Protein AF-A0A2N1SZ01-F1 (afdb_monomer_lite)

pLDDT: mean 79.73, std 14.86, range [36.06, 97.5]

Radius of gyration: 31.23 Å; chains: 1; bounding box: 87×42×79 Å

Structure (mmCIF, N/CA/C/O backbone):
data_AF-A0A2N1SZ01-F1
#
_entry.id   AF-A0A2N1SZ01-F1
#
loop_
_atom_site.group_PDB
_atom_site.id
_atom_site.type_symbol
_atom_site.label_atom_id
_atom_site.label_alt_id
_atom_site.label_comp_id
_atom_site.label_asym_id
_atom_site.label_entity_id
_atom_site.label_seq_id
_atom_site.pdbx_PDB_ins_code
_atom_site.Cartn_x
_atom_site.Cartn_y
_atom_site.Cartn_z
_atom_site.occupancy
_atom_site.B_iso_or_equiv
_atom_site.auth_seq_id
_atom_site.auth_comp_id
_atom_site.auth_asym_id
_atom_site.auth_atom_id
_atom_site.pdbx_PDB_model_num
ATOM 1 N N . MET A 1 1 ? 44.316 -8.186 -24.624 1.00 43.62 1 MET A N 1
ATOM 2 C CA . MET A 1 1 ? 43.124 -8.799 -24.004 1.00 43.62 1 MET A CA 1
ATOM 3 C C . MET A 1 1 ? 42.057 -8.832 -25.081 1.00 43.62 1 MET A C 1
ATOM 5 O O . MET A 1 1 ? 41.760 -7.777 -25.625 1.00 43.62 1 MET A O 1
ATOM 9 N N . ALA A 1 2 ? 41.606 -10.015 -25.499 1.00 46.59 2 ALA A N 1
ATOM 10 C CA . ALA A 1 2 ? 40.565 -10.122 -26.516 1.00 46.59 2 ALA A CA 1
ATOM 11 C C . ALA A 1 2 ? 39.234 -9.683 -25.894 1.00 46.59 2 ALA A C 1
ATOM 13 O O . ALA A 1 2 ? 38.834 -10.216 -24.861 1.00 46.59 2 ALA A O 1
ATOM 14 N N . ASN A 1 3 ? 38.574 -8.692 -26.491 1.00 43.47 3 ASN A N 1
ATOM 15 C CA . ASN A 1 3 ? 37.218 -8.333 -26.103 1.00 43.47 3 ASN A CA 1
ATOM 16 C C . ASN A 1 3 ? 36.314 -9.504 -26.496 1.00 43.47 3 ASN A C 1
ATOM 18 O O . ASN A 1 3 ? 36.117 -9.739 -27.688 1.00 43.47 3 ASN A O 1
ATOM 22 N N . HIS A 1 4 ? 35.781 -10.241 -25.518 1.00 36.06 4 HIS A N 1
ATOM 23 C CA . HIS A 1 4 ? 34.662 -11.153 -25.748 1.00 36.06 4 HIS A CA 1
ATOM 24 C C . HIS A 1 4 ? 33.444 -10.313 -26.136 1.00 36.06 4 HIS A C 1
ATOM 26 O O . HIS A 1 4 ? 32.644 -9.913 -25.294 1.00 36.06 4 HIS A O 1
ATOM 32 N N . ARG A 1 5 ? 33.338 -9.987 -27.422 1.00 60.69 5 ARG A N 1
ATOM 33 C CA . ARG A 1 5 ? 32.072 -9.573 -28.011 1.00 60.69 5 ARG A CA 1
ATOM 34 C C . ARG A 1 5 ? 31.317 -10.853 -28.342 1.00 60.69 5 ARG A C 1
ATOM 36 O O . ARG A 1 5 ? 31.908 -11.795 -28.867 1.00 60.69 5 ARG A O 1
ATOM 43 N N . LEU A 1 6 ? 30.038 -10.886 -27.982 1.00 53.03 6 LEU A N 1
ATOM 44 C CA . LEU A 1 6 ? 29.123 -11.920 -28.454 1.00 53.03 6 LEU A CA 1
ATOM 45 C C . LEU A 1 6 ? 29.159 -11.921 -29.999 1.00 53.03 6 LEU A C 1
ATOM 47 O O . LEU A 1 6 ? 29.262 -10.830 -30.573 1.00 53.03 6 LEU A O 1
ATOM 51 N N . PRO A 1 7 ? 29.144 -13.092 -30.666 1.00 60.12 7 PRO A N 1
ATOM 52 C CA . PRO A 1 7 ? 29.092 -13.168 -32.125 1.00 60.12 7 PRO A CA 1
ATOM 53 C C . PRO A 1 7 ? 27.920 -12.346 -32.676 1.00 60.12 7 PRO A C 1
ATOM 55 O O . PRO A 1 7 ? 26.862 -12.289 -32.050 1.00 60.12 7 PRO A O 1
ATOM 58 N N . GLU A 1 8 ? 28.110 -11.696 -33.827 1.00 56.22 8 GLU A N 1
ATOM 59 C CA . GLU A 1 8 ? 26.980 -11.145 -34.582 1.00 56.22 8 GLU A CA 1
ATOM 60 C C . GLU A 1 8 ? 26.071 -12.307 -34.991 1.00 56.22 8 GLU A C 1
ATOM 62 O O . GLU A 1 8 ? 26.540 -13.284 -35.566 1.00 56.22 8 GLU A O 1
ATOM 67 N N . VAL A 1 9 ? 24.795 -12.212 -34.623 1.00 56.97 9 VAL A N 1
ATOM 68 C CA . VAL A 1 9 ? 23.761 -13.203 -34.934 1.00 56.97 9 VAL A CA 1
ATOM 69 C C . VAL A 1 9 ? 23.142 -12.763 -36.259 1.00 56.97 9 VAL A C 1
ATOM 71 O O . VAL A 1 9 ? 22.298 -11.869 -36.293 1.00 56.97 9 VAL A O 1
ATOM 74 N N . ASN A 1 10 ? 23.640 -13.309 -37.361 1.00 56.84 10 ASN A N 1
ATOM 75 C CA . ASN A 1 10 ? 23.153 -13.133 -38.716 1.00 56.84 10 ASN A CA 1
ATOM 76 C C . ASN A 1 10 ? 22.713 -14.461 -39.373 1.00 56.84 10 ASN A C 1
ATOM 78 O O . ASN A 1 10 ? 23.305 -14.909 -40.343 1.00 56.84 10 ASN A O 1
ATOM 82 N N . GLY A 1 11 ? 21.592 -15.038 -38.941 1.00 53.75 11 GLY A N 1
ATOM 83 C CA . GLY A 1 11 ? 20.757 -15.944 -39.751 1.00 53.75 11 GLY A CA 1
ATOM 84 C C . GLY A 1 11 ? 21.360 -17.300 -40.160 1.00 53.75 11 GLY A C 1
ATOM 85 O O . GLY A 1 11 ? 20.662 -18.078 -40.809 1.00 53.75 11 GLY A O 1
ATOM 86 N N . ASP A 1 12 ? 22.599 -17.603 -39.766 1.00 58.44 12 ASP A N 1
ATOM 87 C CA . ASP A 1 12 ? 23.341 -18.849 -40.039 1.00 58.44 12 ASP A CA 1
ATOM 88 C C . ASP A 1 12 ? 23.868 -19.491 -38.730 1.00 58.44 12 ASP A C 1
ATOM 90 O O . ASP A 1 12 ? 24.806 -20.280 -38.703 1.00 58.44 12 ASP A O 1
ATOM 94 N N . GLU A 1 13 ? 23.285 -19.186 -37.567 1.00 62.25 13 GLU A N 1
ATOM 95 C CA . GLU A 1 13 ? 23.834 -19.693 -36.291 1.00 62.25 13 GLU A CA 1
ATOM 96 C C . GLU A 1 13 ? 23.360 -21.109 -35.923 1.00 62.25 13 GLU A C 1
ATOM 98 O O . GLU A 1 13 ? 23.642 -21.598 -34.821 1.00 62.25 13 GLU A O 1
ATOM 103 N N . GLY A 1 14 ? 22.606 -21.776 -36.801 1.00 69.62 14 GLY A N 1
ATOM 104 C CA . GLY A 1 14 ? 22.022 -23.087 -36.526 1.00 69.62 14 GLY A CA 1
ATOM 105 C C . GLY A 1 14 ? 21.282 -23.113 -35.181 1.00 69.62 14 GLY A C 1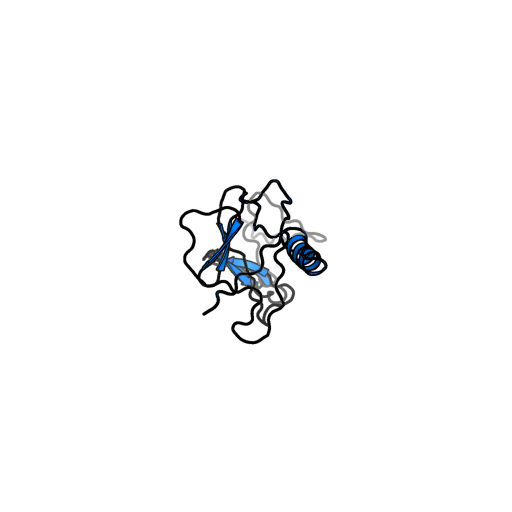
ATOM 106 O O . GLY A 1 14 ? 20.505 -22.216 -34.857 1.00 69.62 14 GLY A O 1
ATOM 107 N N . THR A 1 15 ? 21.555 -24.126 -34.357 1.00 73.88 15 THR A N 1
ATOM 108 C CA . THR A 1 15 ? 20.908 -24.318 -33.048 1.00 73.88 15 THR A CA 1
ATOM 109 C C . THR A 1 15 ? 21.094 -23.136 -32.086 1.00 73.88 15 THR A C 1
ATOM 111 O O . THR A 1 15 ? 20.224 -22.891 -31.254 1.00 73.88 15 THR A O 1
ATOM 114 N N . TRP A 1 16 ? 22.197 -22.382 -32.177 1.00 70.12 16 TRP A N 1
ATOM 115 C CA . TRP A 1 16 ? 22.467 -21.265 -31.262 1.00 70.12 16 TRP A CA 1
ATOM 116 C C . TRP A 1 16 ? 21.589 -20.047 -31.537 1.00 70.12 16 TRP A C 1
ATOM 118 O O . TRP A 1 16 ? 21.131 -19.413 -30.587 1.00 70.12 16 TRP A O 1
ATOM 128 N N . GLY A 1 17 ? 21.305 -19.759 -32.810 1.00 72.25 17 GLY A N 1
ATOM 129 C CA . GLY A 1 17 ? 20.363 -18.706 -33.195 1.00 72.25 17 GLY A CA 1
ATOM 130 C C . GLY A 1 17 ? 18.951 -19.029 -32.715 1.00 72.25 17 GLY A C 1
ATOM 131 O O . GLY A 1 17 ? 18.281 -18.173 -32.146 1.00 72.25 17 GLY A O 1
ATOM 132 N N . THR A 1 18 ? 18.535 -20.295 -32.835 1.00 74.69 18 THR A N 1
ATOM 133 C CA . THR A 1 18 ? 17.250 -20.768 -32.297 1.00 74.69 18 THR A CA 1
ATOM 134 C C . THR A 1 18 ? 17.178 -20.626 -30.777 1.00 74.69 18 THR A C 1
ATOM 136 O O . THR A 1 18 ? 16.240 -20.018 -30.283 1.00 74.69 18 THR A O 1
ATOM 139 N N . ILE A 1 19 ? 18.183 -21.103 -30.031 1.00 79.94 19 ILE A N 1
ATOM 140 C CA . ILE A 1 19 ? 18.194 -21.014 -28.558 1.00 79.94 19 ILE A CA 1
ATOM 141 C C . ILE A 1 19 ? 18.153 -19.558 -28.083 1.00 79.94 19 ILE A C 1
ATOM 143 O O . ILE A 1 19 ? 17.465 -19.237 -27.113 1.00 79.94 19 ILE A O 1
ATOM 147 N N . LEU A 1 20 ? 18.904 -18.673 -28.740 1.00 77.69 20 LEU A N 1
ATOM 148 C CA . LEU A 1 20 ? 18.903 -17.259 -28.390 1.00 77.69 20 LEU A CA 1
ATOM 149 C C . LEU A 1 20 ? 17.544 -16.616 -28.681 1.00 77.69 20 LEU A C 1
ATOM 151 O O . LEU A 1 20 ? 17.030 -15.888 -27.834 1.00 77.69 20 LEU A O 1
ATOM 155 N N . ASN A 1 21 ? 16.947 -16.912 -29.834 1.00 75.06 21 ASN A N 1
ATOM 156 C CA . ASN A 1 21 ? 15.621 -16.412 -30.178 1.00 75.06 21 ASN A CA 1
ATOM 157 C C . ASN A 1 21 ? 14.551 -16.951 -29.225 1.00 75.06 21 ASN A C 1
ATOM 159 O O . ASN A 1 21 ? 13.699 -16.180 -28.796 1.00 75.06 21 ASN A O 1
ATOM 163 N N . ASP A 1 22 ? 14.627 -18.216 -28.812 1.00 78.94 22 ASP A N 1
ATOM 164 C CA . ASP A 1 22 ? 13.735 -18.790 -27.800 1.00 78.94 22 ASP A CA 1
ATOM 165 C C . ASP A 1 22 ? 13.883 -18.058 -26.458 1.00 78.94 22 ASP A C 1
ATOM 167 O O . ASP A 1 22 ? 12.895 -17.681 -25.833 1.00 78.94 22 ASP A O 1
ATOM 171 N N . PHE A 1 23 ? 15.113 -17.795 -26.004 1.00 78.69 23 PHE A N 1
ATOM 172 C CA . PHE A 1 23 ? 15.341 -17.038 -24.770 1.00 78.69 23 PHE A CA 1
ATOM 173 C C . PHE A 1 23 ? 14.786 -15.607 -24.854 1.00 78.69 23 PHE A C 1
ATOM 175 O O . PHE A 1 23 ? 14.099 -15.155 -23.937 1.00 78.69 23 PHE A O 1
ATOM 182 N N . LEU A 1 24 ? 15.058 -14.899 -25.952 1.00 76.75 24 LEU A N 1
ATOM 183 C CA . LEU A 1 24 ? 14.615 -13.519 -26.142 1.00 76.75 24 LEU A CA 1
ATOM 184 C C . LEU A 1 24 ? 13.092 -13.429 -26.282 1.00 76.75 24 LEU A C 1
ATOM 186 O O . LEU A 1 24 ? 12.479 -12.590 -25.637 1.00 76.75 24 LEU A O 1
ATOM 190 N N . THR A 1 25 ? 12.464 -14.310 -27.057 1.00 76.00 25 THR A N 1
ATOM 191 C CA . THR A 1 25 ? 11.008 -14.284 -27.290 1.00 76.00 25 THR A CA 1
ATOM 192 C C . THR A 1 25 ? 10.184 -14.721 -26.079 1.00 76.00 25 THR A C 1
ATOM 194 O O . THR A 1 25 ? 9.021 -14.333 -25.984 1.00 76.00 25 THR A O 1
ATOM 197 N N . ASN A 1 26 ? 10.761 -15.482 -25.143 1.00 77.44 26 ASN A N 1
ATOM 198 C CA . ASN A 1 26 ? 10.074 -15.885 -23.913 1.00 77.44 26 ASN A CA 1
ATOM 199 C C . ASN A 1 26 ? 9.898 -14.727 -22.918 1.00 77.44 26 ASN A C 1
ATOM 201 O O . ASN A 1 26 ? 8.843 -14.603 -22.304 1.00 77.44 26 ASN A O 1
ATOM 205 N N . GLU A 1 27 ? 10.910 -13.871 -22.752 1.00 78.50 27 GLU A N 1
ATOM 206 C CA . GLU A 1 27 ? 10.900 -12.832 -21.707 1.00 78.50 27 GLU A CA 1
ATOM 207 C C . GLU A 1 27 ? 10.847 -11.399 -22.267 1.00 78.50 27 GLU A C 1
ATOM 209 O O . GLU A 1 27 ? 10.508 -10.469 -21.532 1.00 78.50 27 GLU A O 1
ATOM 214 N N . HIS A 1 28 ? 11.134 -11.195 -23.557 1.00 77.00 28 HIS A N 1
ATOM 215 C CA . HIS A 1 28 ? 11.147 -9.886 -24.219 1.00 77.00 28 HIS A CA 1
ATOM 216 C C . HIS A 1 28 ? 10.204 -9.832 -25.414 1.00 77.00 28 HIS A C 1
ATOM 218 O O . HIS A 1 28 ? 9.991 -10.823 -26.111 1.00 77.00 28 HIS A O 1
ATOM 224 N N . TYR A 1 29 ? 9.638 -8.653 -25.678 1.00 75.88 29 TYR A N 1
ATOM 225 C CA . TYR A 1 29 ? 8.904 -8.441 -26.922 1.00 75.88 29 TYR A CA 1
ATOM 226 C C . TYR A 1 29 ? 9.878 -8.524 -28.096 1.00 75.88 29 TYR A C 1
ATOM 228 O O . TYR A 1 29 ? 10.834 -7.754 -28.181 1.00 75.88 29 TYR A O 1
ATOM 236 N N . ASN A 1 30 ? 9.630 -9.474 -28.995 1.00 68.06 30 ASN A N 1
ATOM 237 C CA . ASN A 1 30 ? 10.384 -9.585 -30.228 1.00 68.06 30 ASN A CA 1
ATOM 238 C C . ASN A 1 30 ? 9.808 -8.617 -31.263 1.00 68.06 30 ASN A C 1
ATOM 240 O O . ASN A 1 30 ? 8.642 -8.725 -31.644 1.00 68.06 30 ASN A O 1
ATOM 244 N N . ASN A 1 31 ? 10.624 -7.683 -31.732 1.00 59.25 31 ASN A N 1
ATOM 245 C CA . ASN A 1 31 ? 10.308 -6.853 -32.881 1.00 59.25 31 ASN A CA 1
ATOM 246 C C . ASN A 1 31 ? 11.159 -7.258 -34.085 1.00 59.25 31 ASN A C 1
ATOM 248 O O . ASN A 1 31 ? 11.944 -6.462 -34.607 1.00 59.25 31 ASN A O 1
ATOM 252 N N . ASP A 1 32 ? 10.952 -8.499 -34.535 1.00 56.91 32 ASP A N 1
ATOM 253 C CA . ASP A 1 32 ? 11.524 -9.032 -35.766 1.00 56.91 32 ASP A CA 1
ATOM 254 C C . ASP A 1 32 ? 11.346 -8.018 -36.907 1.00 56.91 32 ASP A C 1
ATOM 256 O O . ASP A 1 32 ? 10.243 -7.713 -37.364 1.00 56.91 32 ASP A O 1
ATOM 260 N N . ASN A 1 33 ? 12.480 -7.496 -37.370 1.00 56.16 33 ASN A N 1
ATOM 261 C CA . ASN A 1 33 ? 12.659 -6.885 -38.684 1.00 56.16 33 ASN A CA 1
ATOM 262 C C . ASN A 1 33 ? 11.877 -5.588 -39.017 1.00 56.16 33 ASN A C 1
ATOM 264 O O . ASN A 1 33 ? 11.758 -5.235 -40.190 1.00 56.16 33 ASN A O 1
ATOM 268 N N . ALA A 1 34 ? 11.403 -4.824 -38.027 1.00 54.00 34 ALA A N 1
ATOM 269 C CA . ALA A 1 34 ? 10.907 -3.449 -38.250 1.00 54.00 34 ALA A CA 1
ATOM 270 C C . ALA A 1 34 ? 11.137 -2.473 -37.077 1.00 54.00 34 ALA A C 1
ATOM 272 O O . ALA A 1 34 ? 10.850 -1.283 -37.205 1.00 54.00 34 ALA A O 1
ATOM 273 N N . GLY A 1 35 ? 11.649 -2.959 -35.940 1.00 56.22 35 GLY A N 1
ATOM 274 C CA . GLY A 1 35 ? 11.702 -2.203 -34.687 1.00 56.22 35 GLY A CA 1
ATOM 275 C C . GLY A 1 35 ? 13.084 -2.060 -34.054 1.00 56.22 35 GLY A C 1
ATOM 276 O O . GLY A 1 35 ? 13.158 -1.604 -32.916 1.00 56.22 35 GLY A O 1
ATOM 277 N N . VAL A 1 36 ? 14.170 -2.412 -34.751 1.00 56.16 36 VAL A N 1
ATOM 278 C CA . VAL A 1 36 ? 15.541 -2.220 -34.247 1.00 56.16 36 VAL A CA 1
ATOM 279 C C . VAL A 1 36 ? 15.743 -0.741 -33.886 1.00 56.16 36 VAL A C 1
ATOM 281 O O . VAL A 1 36 ? 15.774 0.119 -34.763 1.00 56.16 36 VAL A O 1
ATOM 284 N N . GLY A 1 37 ? 15.843 -0.440 -32.586 1.00 56.31 37 GLY A N 1
ATOM 285 C CA . GLY A 1 37 ? 15.967 0.928 -32.062 1.00 56.31 37 GLY A CA 1
ATOM 286 C C . GLY A 1 37 ? 14.650 1.632 -31.698 1.00 56.31 37 GLY A C 1
ATOM 287 O O . GLY A 1 37 ? 14.665 2.829 -31.416 1.00 56.31 37 GLY A O 1
ATOM 288 N N . THR A 1 38 ? 13.516 0.927 -31.688 1.00 61.62 38 THR A N 1
ATOM 289 C CA . THR A 1 38 ? 12.241 1.444 -31.154 1.00 61.62 38 THR A CA 1
ATOM 290 C C . THR A 1 38 ? 12.176 1.272 -29.636 1.00 61.62 38 THR A C 1
ATOM 292 O O . THR A 1 38 ? 12.848 0.405 -29.085 1.00 61.62 38 THR A O 1
ATOM 295 N N . ALA A 1 39 ? 11.375 2.092 -28.945 1.00 62.25 39 ALA A N 1
ATOM 296 C CA . ALA A 1 39 ? 11.266 2.069 -27.478 1.00 62.25 39 ALA A CA 1
ATOM 297 C C . ALA A 1 39 ? 10.790 0.714 -26.913 1.00 62.25 39 ALA A C 1
ATOM 299 O O . ALA A 1 39 ? 11.035 0.420 -25.746 1.00 62.25 39 ALA A O 1
ATOM 300 N N . ASP A 1 40 ? 10.161 -0.113 -27.752 1.00 61.34 40 ASP A N 1
ATOM 301 C CA . ASP A 1 40 ? 9.707 -1.455 -27.395 1.00 61.34 40 ASP A CA 1
ATOM 302 C C . ASP A 1 40 ? 10.856 -2.489 -27.405 1.00 61.34 40 ASP A C 1
ATOM 304 O O . ASP A 1 40 ? 10.768 -3.508 -26.716 1.00 61.34 40 ASP A O 1
ATOM 308 N N . SER A 1 41 ? 11.970 -2.223 -28.115 1.00 57.25 41 SER A N 1
ATOM 309 C CA . SER A 1 41 ? 13.191 -3.044 -28.044 1.00 57.25 41 SER A CA 1
ATOM 310 C C . SER A 1 41 ? 13.818 -2.915 -26.656 1.00 57.25 41 SER A C 1
ATOM 312 O O . SER A 1 41 ? 14.498 -1.937 -26.351 1.00 57.25 41 SER A O 1
ATOM 314 N N . GLY A 1 42 ? 13.615 -3.933 -25.822 1.00 62.47 42 GLY A N 1
ATOM 315 C CA . GLY A 1 42 ? 14.131 -3.990 -24.451 1.00 62.47 42 GLY A CA 1
ATOM 316 C C . GLY A 1 42 ? 13.046 -4.045 -23.377 1.00 62.47 42 GLY A C 1
ATOM 317 O O . GLY A 1 42 ? 13.372 -4.266 -22.214 1.00 62.47 42 GLY A O 1
ATOM 318 N N . GLY A 1 43 ? 11.767 -3.915 -23.748 1.00 73.44 43 GLY A N 1
ATOM 319 C CA . GLY A 1 43 ? 10.657 -4.212 -22.847 1.00 73.44 43 GLY A CA 1
ATOM 320 C C . GLY A 1 43 ? 10.594 -5.702 -22.500 1.00 73.44 43 GLY A C 1
ATOM 321 O O . GLY A 1 43 ? 10.868 -6.561 -23.343 1.00 73.44 43 GLY A O 1
ATOM 322 N N . HIS A 1 44 ? 10.218 -6.007 -21.260 1.00 82.50 44 HIS A N 1
ATOM 323 C CA . HIS A 1 44 ? 9.925 -7.369 -20.828 1.00 82.50 44 HIS A CA 1
ATOM 324 C C . HIS A 1 44 ? 8.430 -7.664 -20.984 1.00 82.50 44 HIS A C 1
ATOM 326 O O . HIS A 1 44 ? 7.597 -6.820 -20.644 1.00 82.50 44 HIS A O 1
ATOM 332 N N . GLN A 1 45 ? 8.080 -8.860 -21.456 1.00 82.69 45 GLN A N 1
ATOM 333 C CA . GLN A 1 45 ? 6.680 -9.310 -21.469 1.00 82.69 45 GLN A CA 1
ATOM 334 C C . GLN A 1 45 ? 6.191 -9.577 -20.039 1.00 82.69 45 GLN A C 1
ATOM 336 O O . GLN A 1 45 ? 5.070 -9.224 -19.666 1.00 82.69 45 GLN A O 1
ATOM 341 N N . HIS A 1 46 ? 7.077 -10.146 -19.217 1.00 85.00 46 HIS A N 1
ATOM 342 C CA . HIS A 1 46 ? 6.853 -10.480 -17.817 1.00 85.00 46 HIS A CA 1
ATOM 343 C C . HIS A 1 46 ? 8.077 -10.105 -16.976 1.00 85.00 46 HIS A C 1
ATOM 345 O O . HIS A 1 46 ? 9.204 -10.118 -17.457 1.00 85.00 46 HIS A O 1
ATOM 351 N N . ILE A 1 47 ? 7.870 -9.789 -15.697 1.00 86.94 47 ILE A N 1
ATOM 352 C CA . ILE A 1 47 ? 8.964 -9.670 -14.726 1.00 86.94 47 ILE A CA 1
ATOM 353 C C . ILE A 1 47 ? 8.860 -10.868 -13.788 1.00 86.94 47 ILE A C 1
ATOM 355 O O . ILE A 1 47 ? 8.093 -10.848 -12.824 1.00 86.94 47 ILE A O 1
ATOM 359 N N . THR A 1 48 ? 9.631 -11.914 -14.082 1.00 87.12 48 THR A N 1
ATOM 360 C CA . THR A 1 48 ? 9.707 -13.124 -13.257 1.00 87.12 48 THR A CA 1
ATOM 361 C C . THR A 1 48 ? 11.044 -13.160 -12.525 1.00 87.12 48 THR A C 1
ATOM 363 O O . THR A 1 48 ? 12.109 -13.146 -13.137 1.00 87.12 48 THR A O 1
ATOM 366 N N . VAL A 1 49 ? 11.008 -13.227 -11.193 1.00 91.44 49 VAL A N 1
ATOM 367 C CA . VAL A 1 49 ? 12.207 -13.331 -10.348 1.00 91.44 49 VAL A CA 1
ATOM 368 C C . VAL A 1 49 ? 12.206 -14.645 -9.579 1.00 91.44 49 VAL A C 1
ATOM 370 O O . VAL A 1 49 ? 11.155 -15.180 -9.224 1.00 91.44 49 VAL A O 1
ATOM 373 N N . ARG A 1 50 ? 13.398 -15.184 -9.311 1.00 92.50 50 ARG A N 1
ATOM 374 C CA . ARG A 1 50 ? 13.540 -16.372 -8.458 1.00 92.50 50 ARG A CA 1
ATOM 375 C C . ARG A 1 50 ? 13.104 -16.050 -7.032 1.00 92.50 50 ARG A C 1
ATOM 377 O O . ARG A 1 50 ? 13.228 -14.912 -6.591 1.00 92.50 50 ARG A O 1
ATOM 384 N N . ALA A 1 51 ? 12.639 -17.066 -6.307 1.00 96.44 51 ALA A N 1
ATOM 385 C CA . ALA A 1 51 ? 12.328 -16.934 -4.890 1.00 96.44 51 ALA A CA 1
ATOM 386 C C . ALA A 1 51 ? 13.565 -16.510 -4.085 1.00 96.44 51 ALA A C 1
ATOM 388 O O . ALA A 1 51 ? 14.698 -16.861 -4.424 1.00 96.44 51 ALA A O 1
ATOM 389 N N . GLY A 1 52 ? 13.320 -15.774 -3.004 1.00 95.62 52 GLY A N 1
ATOM 390 C CA . GLY A 1 52 ? 14.368 -15.438 -2.054 1.00 95.62 52 GLY A CA 1
ATOM 391 C C . GLY A 1 52 ? 14.695 -16.567 -1.082 1.00 95.62 52 GLY A C 1
ATOM 392 O O . GLY A 1 52 ? 14.094 -17.640 -1.120 1.00 95.62 52 GLY A O 1
ATOM 393 N N . ALA A 1 53 ? 15.629 -16.295 -0.173 1.00 95.88 53 ALA A N 1
ATOM 394 C CA . ALA A 1 53 ? 15.930 -17.157 0.966 1.00 95.88 53 ALA A CA 1
ATOM 395 C C . ALA A 1 53 ? 15.667 -16.424 2.297 1.00 95.88 53 ALA A C 1
ATOM 397 O O . ALA A 1 53 ? 15.206 -15.284 2.333 1.00 95.88 53 ALA A O 1
ATOM 398 N N . THR A 1 54 ? 15.939 -17.093 3.418 1.00 95.50 54 THR A N 1
ATOM 399 C CA . THR A 1 54 ? 15.776 -16.518 4.765 1.00 95.50 54 THR A CA 1
ATOM 400 C C . THR A 1 54 ? 16.915 -15.573 5.159 1.00 95.50 54 THR A C 1
ATOM 402 O O . THR A 1 54 ? 16.774 -14.793 6.099 1.00 95.50 54 THR A O 1
ATOM 405 N N . ALA A 1 55 ? 18.056 -15.634 4.464 1.00 96.12 55 ALA A N 1
ATOM 406 C CA . ALA A 1 55 ? 19.232 -14.834 4.780 1.00 96.12 55 ALA A CA 1
ATOM 407 C C . ALA A 1 55 ? 19.064 -13.369 4.347 1.00 96.12 55 ALA A C 1
ATOM 409 O O . ALA A 1 55 ? 18.463 -13.062 3.312 1.00 96.12 55 ALA A O 1
ATOM 410 N N . ALA A 1 56 ? 19.659 -12.449 5.108 1.00 95.94 56 ALA A N 1
ATOM 411 C CA . ALA A 1 56 ? 19.680 -11.036 4.748 1.00 95.94 56 ALA A CA 1
ATOM 412 C C . ALA A 1 56 ? 20.259 -10.832 3.336 1.00 95.94 56 ALA A C 1
ATOM 414 O O . ALA A 1 56 ? 21.250 -11.451 2.956 1.00 95.94 56 ALA A O 1
ATOM 415 N N . GLY A 1 57 ? 19.628 -9.951 2.556 1.00 93.00 57 GLY A N 1
ATOM 416 C CA . GLY A 1 57 ? 20.061 -9.651 1.187 1.00 93.00 57 GLY A CA 1
ATOM 417 C C . GLY A 1 57 ? 19.629 -10.670 0.130 1.00 93.00 57 GLY A C 1
ATOM 418 O O . GLY A 1 57 ? 19.955 -10.477 -1.033 1.00 93.00 57 GLY A O 1
ATOM 419 N N . SER A 1 58 ? 18.867 -11.701 0.498 1.00 95.81 58 SER A N 1
ATOM 420 C CA . SER A 1 58 ? 18.373 -12.708 -0.450 1.00 95.81 58 SER A CA 1
ATOM 421 C C . SER A 1 58 ? 16.915 -12.509 -0.876 1.00 95.81 58 SER A C 1
ATOM 423 O O . SER A 1 58 ? 16.324 -13.420 -1.441 1.00 95.81 58 SER A O 1
ATOM 425 N N . ALA A 1 59 ? 16.312 -11.348 -0.603 1.00 96.50 59 ALA A N 1
ATOM 426 C CA . ALA A 1 59 ? 14.941 -11.063 -1.028 1.00 96.50 59 ALA A CA 1
ATOM 427 C C . ALA A 1 59 ? 14.824 -11.075 -2.568 1.00 96.50 59 ALA A C 1
ATOM 429 O O . ALA A 1 59 ? 15.731 -10.577 -3.238 1.00 96.50 59 ALA A O 1
ATOM 430 N N . PRO A 1 60 ? 13.709 -11.578 -3.134 1.00 95.69 60 PRO A N 1
ATOM 431 C CA . PRO A 1 60 ? 13.510 -11.617 -4.585 1.00 95.69 60 PRO A CA 1
ATOM 432 C C . PRO A 1 60 ? 13.421 -10.209 -5.195 1.00 95.69 60 PRO A C 1
ATOM 434 O O . PRO A 1 60 ? 13.922 -9.971 -6.289 1.00 95.69 60 PRO A O 1
ATOM 437 N N . ILE A 1 61 ? 12.823 -9.262 -4.463 1.00 95.31 61 ILE A N 1
ATOM 438 C CA . ILE A 1 61 ? 12.826 -7.828 -4.762 1.00 95.31 61 ILE A CA 1
ATOM 439 C C . ILE A 1 61 ? 13.172 -7.102 -3.464 1.00 95.31 61 ILE A C 1
ATOM 441 O O . ILE A 1 61 ? 12.514 -7.299 -2.442 1.00 95.31 61 ILE A O 1
ATOM 445 N N . LYS A 1 62 ? 14.205 -6.258 -3.499 1.00 94.38 62 LYS A N 1
ATOM 446 C CA . LYS A 1 62 ? 14.581 -5.377 -2.392 1.00 94.38 62 LYS A CA 1
ATOM 447 C C . LYS A 1 62 ? 14.530 -3.935 -2.874 1.00 94.38 62 LYS A C 1
ATOM 449 O O . LYS A 1 62 ? 15.263 -3.570 -3.787 1.00 94.38 62 LYS A O 1
ATOM 454 N N . LEU A 1 63 ? 13.694 -3.127 -2.232 1.00 95.44 63 LEU A N 1
ATOM 455 C CA . LEU A 1 63 ? 13.655 -1.687 -2.451 1.00 95.44 63 LEU A CA 1
ATOM 456 C C . LEU A 1 63 ? 14.524 -1.009 -1.393 1.00 95.44 63 LEU A C 1
ATOM 458 O O . LEU A 1 63 ? 14.425 -1.313 -0.204 1.00 95.44 63 LEU A O 1
ATOM 462 N N . THR A 1 64 ? 15.405 -0.117 -1.828 1.00 95.56 64 THR A N 1
ATOM 463 C CA . THR A 1 64 ? 16.199 0.713 -0.919 1.00 95.56 64 THR A CA 1
ATOM 464 C C . THR A 1 64 ? 15.406 1.970 -0.600 1.00 95.56 64 THR A C 1
ATOM 466 O O . THR A 1 64 ? 14.867 2.597 -1.508 1.00 95.56 64 THR A O 1
ATOM 469 N N . SER A 1 65 ? 15.341 2.333 0.681 1.00 97.50 65 SER A N 1
ATOM 470 C CA . SER A 1 65 ? 14.672 3.560 1.113 1.00 97.50 65 SER A CA 1
ATOM 471 C C . SER A 1 65 ? 15.372 4.789 0.529 1.00 97.50 65 SER A C 1
ATOM 473 O O . SER A 1 65 ? 16.600 4.895 0.587 1.00 97.50 65 SER A O 1
ATOM 475 N N . GLY A 1 66 ? 14.592 5.706 -0.037 1.00 96.25 66 GLY A N 1
ATOM 476 C CA . GLY A 1 66 ? 15.062 6.948 -0.639 1.00 96.25 66 GLY A CA 1
ATOM 477 C C . GLY A 1 66 ? 13.976 8.027 -0.640 1.00 96.25 66 GLY A C 1
ATOM 478 O O . GLY A 1 66 ? 12.830 7.750 -0.286 1.00 96.25 66 GLY A O 1
ATOM 479 N N . PRO A 1 67 ? 14.315 9.277 -1.003 1.00 96.19 67 PRO A N 1
ATOM 480 C CA . PRO A 1 67 ? 13.324 10.339 -1.116 1.00 96.19 67 PRO A CA 1
ATOM 481 C C . PRO A 1 67 ? 12.280 10.000 -2.185 1.00 96.19 67 PRO A C 1
ATOM 483 O O . PRO A 1 67 ? 12.590 9.364 -3.191 1.00 96.19 67 PRO A O 1
ATOM 486 N N . LEU A 1 68 ? 11.058 10.493 -1.993 1.00 96.62 68 LEU A N 1
ATOM 487 C CA . LEU A 1 68 ? 10.026 10.438 -3.026 1.00 96.62 68 LEU A CA 1
ATOM 488 C C . LEU A 1 68 ? 10.319 11.470 -4.123 1.00 96.62 68 LEU A C 1
ATOM 490 O O . LEU A 1 68 ? 10.790 12.575 -3.842 1.00 96.62 68 LEU A O 1
ATOM 494 N N . MET A 1 69 ? 9.972 11.152 -5.366 1.00 95.00 69 MET A N 1
ATOM 495 C CA . MET A 1 69 ? 10.037 12.070 -6.495 1.00 95.00 69 MET A CA 1
ATOM 496 C C . MET A 1 69 ? 9.192 13.315 -6.217 1.00 95.00 69 MET A C 1
ATOM 498 O O . MET A 1 69 ? 8.026 13.224 -5.811 1.00 95.00 69 MET A O 1
ATOM 502 N N . SER A 1 70 ? 9.759 14.483 -6.516 1.00 93.12 70 SER A N 1
ATOM 503 C CA . SER A 1 70 ? 9.082 15.777 -6.373 1.00 93.12 70 SER A CA 1
ATOM 504 C C . SER A 1 70 ? 7.869 15.915 -7.298 1.00 93.12 70 SER A C 1
ATOM 506 O O . SER A 1 70 ? 6.904 16.589 -6.949 1.00 93.12 70 SER A O 1
ATOM 508 N N . THR A 1 71 ? 7.888 15.234 -8.447 1.00 92.88 71 THR A N 1
ATOM 509 C CA . THR A 1 71 ? 6.737 15.079 -9.345 1.00 92.88 71 THR A CA 1
ATOM 510 C C . THR A 1 71 ? 6.362 13.606 -9.407 1.00 92.88 71 THR A C 1
ATOM 512 O O . THR A 1 71 ? 7.190 12.780 -9.772 1.00 92.88 71 THR A O 1
ATOM 515 N N . SER A 1 72 ? 5.126 13.262 -9.052 1.00 93.56 72 SER A N 1
ATOM 516 C CA . SER A 1 72 ? 4.644 11.880 -9.118 1.00 93.56 72 SER A CA 1
ATOM 517 C C . SER A 1 72 ? 4.519 11.408 -10.570 1.00 93.56 72 SER A C 1
ATOM 519 O O . SER A 1 72 ? 3.914 12.080 -11.407 1.00 93.56 72 SER A O 1
ATOM 521 N N . GLU A 1 73 ? 5.057 10.234 -10.887 1.00 94.75 73 GLU A N 1
ATOM 522 C CA . GLU A 1 73 ? 4.967 9.611 -12.212 1.00 94.75 73 GLU A CA 1
ATOM 523 C C . GLU A 1 73 ? 4.024 8.412 -12.158 1.00 94.75 73 GLU A C 1
ATOM 525 O O . GLU A 1 73 ? 4.111 7.599 -11.245 1.00 94.75 73 GLU A O 1
ATOM 530 N N . ALA A 1 74 ? 3.093 8.313 -13.109 1.00 95.25 74 ALA A N 1
ATOM 531 C CA . ALA A 1 74 ? 2.147 7.203 -13.156 1.00 95.25 74 ALA A CA 1
ATOM 532 C C . ALA A 1 74 ? 2.887 5.860 -13.253 1.00 95.25 74 ALA A C 1
ATOM 534 O O . ALA A 1 74 ? 3.780 5.705 -14.076 1.00 95.25 74 ALA A O 1
ATOM 535 N N . GLY A 1 75 ? 2.507 4.895 -12.418 1.00 93.25 75 GLY A N 1
ATOM 536 C CA . GLY A 1 75 ? 3.147 3.580 -12.357 1.00 93.25 75 GLY A CA 1
ATOM 537 C C . GLY A 1 75 ? 4.419 3.520 -11.506 1.00 93.25 75 GLY A C 1
ATOM 538 O O . GLY A 1 75 ? 4.917 2.422 -11.273 1.00 93.25 75 GLY A O 1
ATOM 539 N N . ALA A 1 76 ? 4.926 4.647 -10.990 1.00 95.44 76 ALA A N 1
ATOM 540 C CA . ALA A 1 76 ? 6.105 4.633 -10.129 1.00 95.44 76 ALA A CA 1
ATOM 541 C C . ALA A 1 76 ? 5.841 3.882 -8.816 1.00 95.44 76 ALA A C 1
ATOM 543 O O . ALA A 1 76 ? 4.801 4.081 -8.176 1.00 95.44 76 ALA A O 1
ATOM 544 N N . VAL A 1 77 ? 6.818 3.065 -8.415 1.00 96.62 77 VAL A N 1
ATOM 545 C CA . VAL A 1 77 ? 6.888 2.381 -7.120 1.00 96.62 77 VAL A CA 1
ATOM 546 C C . VAL A 1 77 ? 8.089 2.932 -6.363 1.00 96.62 77 VAL A C 1
ATOM 548 O O . VAL A 1 77 ? 9.216 2.872 -6.848 1.00 96.62 77 VAL A O 1
ATOM 551 N N . GLU A 1 78 ? 7.847 3.484 -5.181 1.00 97.00 78 GLU A N 1
ATOM 552 C CA . GLU A 1 78 ? 8.854 4.183 -4.383 1.00 97.00 78 GLU A CA 1
ATOM 553 C C . GLU A 1 78 ? 8.823 3.656 -2.948 1.00 97.00 78 GLU A C 1
ATOM 555 O O . GLU A 1 78 ? 7.763 3.293 -2.438 1.00 97.00 78 GLU A O 1
ATOM 560 N N . PHE A 1 79 ? 9.971 3.619 -2.279 1.00 97.50 79 PHE A N 1
ATOM 561 C CA . PHE A 1 79 ? 10.066 3.195 -0.886 1.00 97.50 79 PHE A CA 1
ATOM 562 C C . PHE A 1 79 ? 10.760 4.291 -0.081 1.00 97.50 79 PHE A C 1
ATOM 564 O O . PHE A 1 79 ? 11.886 4.668 -0.402 1.00 97.50 79 PHE A O 1
ATOM 571 N N . LEU A 1 80 ? 10.079 4.815 0.938 1.00 95.81 80 LEU A N 1
ATOM 572 C CA . LEU A 1 80 ? 10.609 5.842 1.834 1.00 95.81 80 LEU A CA 1
ATOM 573 C C . LEU A 1 80 ? 10.375 5.411 3.279 1.00 95.81 80 LEU A C 1
ATOM 575 O O . LEU A 1 80 ? 9.243 5.145 3.678 1.00 95.81 80 LEU A O 1
ATOM 579 N N . SER A 1 81 ? 11.453 5.405 4.056 1.00 93.00 81 SER A N 1
ATOM 580 C CA . SER A 1 81 ? 11.502 4.876 5.421 1.00 93.00 81 SER A CA 1
ATOM 581 C C . SER A 1 81 ? 10.960 3.445 5.465 1.00 93.00 81 SER A C 1
ATOM 583 O O . SER A 1 81 ? 11.647 2.551 4.977 1.00 93.00 81 SER A O 1
ATOM 585 N N . ASP A 1 82 ? 9.736 3.259 5.963 1.00 89.69 82 ASP A N 1
ATOM 586 C CA . ASP A 1 82 ? 9.067 1.961 6.096 1.00 89.69 82 ASP A CA 1
ATOM 587 C C . ASP A 1 82 ? 7.848 1.819 5.167 1.00 89.69 82 ASP A C 1
ATOM 589 O O . ASP A 1 82 ? 7.133 0.815 5.201 1.00 89.69 82 ASP A O 1
ATOM 593 N N . ASN A 1 83 ? 7.600 2.806 4.304 1.00 91.38 83 ASN A N 1
ATOM 594 C CA . ASN A 1 83 ? 6.372 2.898 3.531 1.00 91.38 83 ASN A CA 1
ATOM 595 C C . ASN A 1 83 ? 6.638 2.645 2.049 1.00 91.38 83 ASN A C 1
ATOM 597 O O . ASN A 1 83 ? 7.455 3.308 1.405 1.00 91.38 83 ASN A O 1
ATOM 601 N N . LEU A 1 84 ? 5.879 1.700 1.496 1.00 95.56 84 LEU A N 1
ATOM 602 C CA . LEU A 1 84 ? 5.770 1.494 0.060 1.00 95.56 84 LEU A CA 1
ATOM 603 C C . LEU A 1 84 ? 4.749 2.471 -0.516 1.00 95.56 84 LEU A C 1
ATOM 605 O O . LEU A 1 84 ? 3.630 2.585 -0.013 1.00 95.56 84 LEU A O 1
ATOM 609 N N . TYR A 1 85 ? 5.113 3.132 -1.605 1.00 95.75 85 TYR A N 1
ATOM 610 C CA . TYR A 1 85 ? 4.247 4.033 -2.342 1.00 95.75 85 TYR A CA 1
ATOM 611 C C . TYR A 1 85 ? 4.088 3.558 -3.778 1.00 95.75 85 TYR A C 1
ATOM 613 O O . TYR A 1 85 ? 5.051 3.127 -4.408 1.00 95.75 85 TYR A O 1
ATOM 621 N N . PHE A 1 86 ? 2.878 3.695 -4.310 1.00 96.38 86 PHE A N 1
ATOM 622 C CA . PHE A 1 86 ? 2.609 3.559 -5.735 1.00 96.38 86 PHE A CA 1
ATOM 623 C C . PHE A 1 86 ? 1.882 4.801 -6.240 1.00 96.38 86 PHE A C 1
ATOM 625 O O . PHE A 1 86 ? 1.097 5.425 -5.519 1.00 96.38 86 PHE A O 1
ATOM 632 N N . THR A 1 87 ? 2.123 5.168 -7.490 1.00 96.12 87 THR A N 1
ATOM 633 C CA . THR A 1 87 ? 1.426 6.288 -8.121 1.00 96.12 87 THR A CA 1
ATOM 634 C C . THR A 1 87 ? 0.447 5.763 -9.160 1.00 96.12 87 THR A C 1
ATOM 636 O O . THR A 1 87 ? 0.827 5.138 -10.145 1.00 96.12 87 THR A O 1
ATOM 639 N N . GLN A 1 88 ? -0.836 6.038 -8.950 1.00 94.25 88 GLN A N 1
ATOM 640 C CA . GLN A 1 88 ? -1.900 5.648 -9.875 1.00 94.25 88 GLN A CA 1
ATOM 641 C C . GLN A 1 88 ? -1.939 6.541 -11.126 1.00 94.25 88 GLN A C 1
ATOM 643 O O . GLN A 1 88 ? -1.632 7.733 -11.068 1.00 94.25 88 GLN A O 1
ATOM 648 N N . THR A 1 89 ? -2.388 5.980 -12.249 1.00 91.81 89 THR A N 1
ATOM 649 C CA . THR A 1 89 ? -2.496 6.688 -13.535 1.00 91.81 89 THR A CA 1
ATOM 650 C C . THR A 1 89 ? -3.519 7.823 -13.484 1.00 91.81 89 THR A C 1
ATOM 652 O O . THR A 1 89 ? -3.217 8.963 -13.836 1.00 91.81 89 THR A O 1
ATOM 655 N N . THR A 1 90 ? -4.725 7.548 -12.982 1.00 88.38 90 THR A N 1
ATOM 656 C CA . THR A 1 90 ? -5.799 8.547 -12.898 1.00 88.38 90 THR A CA 1
ATOM 657 C C . THR A 1 90 ? -5.627 9.412 -11.653 1.00 88.38 90 THR A C 1
ATOM 659 O O . THR A 1 90 ? -5.634 8.916 -10.527 1.00 88.38 90 THR A O 1
ATOM 662 N N . GLY A 1 91 ? -5.477 10.722 -11.844 1.00 77.44 91 GLY A N 1
ATOM 663 C CA . GLY A 1 91 ? -5.326 11.691 -10.756 1.00 77.44 91 GLY A CA 1
ATOM 664 C C . GLY A 1 91 ? -3.921 11.789 -10.149 1.00 77.44 91 GLY A C 1
ATOM 665 O O . GLY A 1 91 ? -3.787 12.499 -9.159 1.00 77.44 91 GLY A O 1
ATOM 666 N N . ARG A 1 92 ? -2.908 11.094 -10.711 1.00 76.88 92 ARG A N 1
ATOM 667 C CA . ARG A 1 92 ? -1.456 11.125 -10.370 1.00 76.88 92 ARG A CA 1
ATOM 668 C C . ARG A 1 92 ? -1.130 11.298 -8.880 1.00 76.88 92 ARG A C 1
ATOM 670 O O . ARG A 1 92 ? -0.115 11.884 -8.505 1.00 76.88 92 ARG A O 1
ATOM 677 N N . ALA A 1 93 ? -1.987 10.777 -8.012 1.00 88.19 93 ALA A N 1
ATOM 678 C CA . ALA A 1 93 ? -1.808 10.871 -6.580 1.00 88.19 93 ALA A CA 1
ATOM 679 C C . ALA A 1 93 ? -0.928 9.711 -6.132 1.00 88.19 93 ALA A C 1
ATOM 681 O O . ALA A 1 93 ? -1.214 8.551 -6.432 1.00 88.19 93 ALA A O 1
ATOM 682 N N . ARG A 1 94 ? 0.118 10.025 -5.377 1.00 94.12 94 ARG A N 1
ATOM 683 C CA . ARG A 1 94 ? 0.917 9.011 -4.702 1.00 94.12 94 ARG A CA 1
ATOM 684 C C . ARG A 1 94 ? 0.105 8.415 -3.554 1.00 94.12 94 ARG A C 1
ATOM 686 O O . ARG A 1 94 ? -0.468 9.152 -2.749 1.00 94.12 94 ARG A O 1
ATOM 693 N N . LYS A 1 95 ? 0.041 7.090 -3.487 1.00 92.69 95 LYS A N 1
ATOM 694 C CA . LYS A 1 95 ? -0.679 6.335 -2.461 1.00 92.69 95 LYS A CA 1
ATOM 695 C C . LYS A 1 95 ? 0.315 5.515 -1.662 1.00 92.69 95 LYS A C 1
ATOM 697 O O . LYS A 1 95 ? 1.103 4.779 -2.244 1.00 92.69 95 LYS A O 1
ATOM 702 N N . ALA A 1 96 ? 0.269 5.647 -0.342 1.00 92.56 96 ALA A N 1
ATOM 703 C CA . ALA A 1 96 ? 0.944 4.708 0.538 1.00 92.56 96 ALA A CA 1
ATOM 704 C C . ALA A 1 96 ? 0.168 3.385 0.539 1.00 92.56 96 ALA A C 1
ATOM 706 O O . ALA A 1 96 ? -1.063 3.388 0.624 1.00 92.56 96 ALA A O 1
ATOM 707 N N . VAL A 1 97 ? 0.880 2.268 0.452 1.00 91.94 97 VAL A N 1
ATOM 708 C CA . VAL A 1 97 ? 0.312 0.941 0.680 1.00 91.94 97 VAL A CA 1
ATOM 709 C C . VAL A 1 97 ? 0.190 0.745 2.184 1.00 91.94 97 VAL A C 1
ATOM 711 O O . VAL A 1 97 ? 1.185 0.789 2.904 1.00 91.94 97 VAL A O 1
ATOM 714 N N . ALA A 1 98 ? -1.035 0.535 2.656 1.00 88.75 98 ALA A N 1
ATOM 715 C CA . ALA A 1 98 ? -1.283 0.163 4.039 1.00 88.75 98 ALA A CA 1
ATOM 716 C C . ALA A 1 98 ? -0.860 -1.296 4.250 1.00 88.75 98 ALA A C 1
ATOM 718 O O . ALA A 1 98 ? -1.483 -2.213 3.714 1.00 88.75 98 ALA A O 1
ATOM 719 N N . THR A 1 99 ? 0.205 -1.507 5.014 1.00 83.88 99 THR A N 1
ATOM 720 C CA . THR A 1 99 ? 0.626 -2.832 5.467 1.00 83.88 99 THR A CA 1
ATOM 721 C C . THR A 1 99 ? 0.093 -3.055 6.875 1.00 83.88 99 THR A C 1
ATOM 723 O O . THR A 1 99 ? 0.160 -2.173 7.729 1.00 83.88 99 THR A O 1
ATOM 726 N N . TYR A 1 1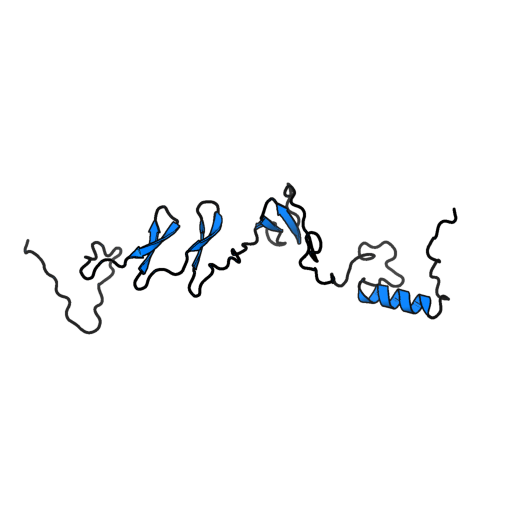00 ? -0.490 -4.226 7.126 1.00 77.19 100 TYR A N 1
ATOM 727 C CA . TYR A 1 100 ? -0.810 -4.618 8.492 1.00 77.19 100 TYR A CA 1
ATOM 728 C C . TYR A 1 100 ? 0.458 -5.142 9.164 1.00 77.19 100 TYR A C 1
ATOM 730 O O . TYR A 1 100 ? 1.300 -5.774 8.520 1.00 77.19 100 TYR A O 1
ATOM 738 N N . TYR A 1 101 ? 0.584 -4.905 10.468 1.00 72.31 101 TYR A N 1
ATOM 739 C CA . TYR A 1 101 ? 1.589 -5.595 11.265 1.00 72.31 101 TYR A CA 1
ATOM 740 C C . TYR A 1 101 ? 1.287 -7.093 11.233 1.00 72.31 101 TYR A C 1
ATOM 742 O O . TYR A 1 101 ? 0.302 -7.542 11.815 1.00 72.31 101 TYR A O 1
ATOM 750 N N . ASN A 1 102 ? 2.131 -7.860 10.544 1.00 69.19 102 ASN A N 1
ATOM 751 C CA . ASN A 1 102 ? 2.151 -9.315 10.647 1.00 69.19 102 ASN A CA 1
ATOM 752 C C . ASN A 1 102 ? 2.942 -9.710 11.902 1.00 69.19 102 ASN A C 1
ATOM 754 O O . ASN A 1 102 ? 4.023 -10.295 11.822 1.00 69.19 102 ASN A O 1
ATOM 758 N N . ASP A 1 103 ? 2.456 -9.270 13.059 1.00 69.88 103 ASP A N 1
ATOM 759 C CA . ASP A 1 103 ? 2.956 -9.722 14.348 1.00 69.88 103 ASP A CA 1
ATOM 760 C C . ASP A 1 103 ? 2.177 -10.972 14.791 1.00 69.88 103 ASP A C 1
ATOM 762 O O . ASP A 1 103 ? 1.094 -11.281 14.294 1.00 69.88 103 ASP A O 1
ATOM 766 N N . ALA A 1 104 ? 2.723 -11.713 15.756 1.00 74.44 104 ALA A N 1
ATOM 767 C CA . ALA A 1 104 ? 2.031 -12.863 16.344 1.00 74.44 104 ALA A CA 1
ATOM 768 C C . ALA A 1 104 ? 0.802 -12.457 17.187 1.00 74.44 104 ALA A C 1
ATOM 770 O O . ALA A 1 104 ? 0.180 -13.305 17.824 1.00 74.44 104 ALA A O 1
ATOM 771 N N . ASN A 1 105 ? 0.487 -11.160 17.243 1.00 73.69 105 ASN A N 1
ATOM 772 C CA . ASN A 1 105 ? -0.551 -10.577 18.078 1.00 73.69 105 ASN A CA 1
ATOM 773 C C . ASN A 1 105 ? -1.842 -10.300 17.302 1.00 73.69 105 ASN A C 1
ATOM 775 O O . ASN A 1 105 ? -2.832 -9.937 17.935 1.00 73.69 105 ASN A O 1
ATOM 779 N N . GLY A 1 106 ? -1.846 -10.469 15.975 1.00 79.00 106 GLY A N 1
ATOM 780 C CA . GLY A 1 106 ? -3.070 -10.474 15.184 1.00 79.00 106 GLY A CA 1
ATOM 781 C C . GLY A 1 106 ? -3.996 -11.616 15.611 1.00 79.00 106 GLY A C 1
ATOM 782 O O . GLY A 1 106 ? -3.601 -12.783 15.604 1.00 79.00 106 GLY A O 1
ATOM 783 N N . ALA A 1 107 ? -5.231 -11.288 15.981 1.00 81.25 107 ALA A N 1
ATOM 784 C CA . ALA A 1 107 ? -6.254 -12.229 16.412 1.00 81.25 107 ALA A CA 1
ATOM 785 C C . ALA A 1 107 ? -7.508 -12.149 15.528 1.00 81.25 107 ALA A C 1
ATOM 787 O O . ALA A 1 107 ? -7.781 -11.165 14.838 1.00 81.25 107 ALA A O 1
ATOM 788 N N . THR A 1 108 ? -8.308 -13.219 15.547 1.00 87.19 108 THR A N 1
ATOM 789 C CA . THR A 1 108 ? -9.622 -13.199 14.890 1.00 87.19 108 THR A CA 1
ATOM 790 C C . THR A 1 108 ? -10.495 -12.124 15.530 1.00 87.19 108 THR A C 1
ATOM 792 O O . THR A 1 108 ? -10.688 -12.125 16.743 1.00 87.19 108 THR A O 1
ATOM 795 N N . GLY A 1 109 ? -11.056 -11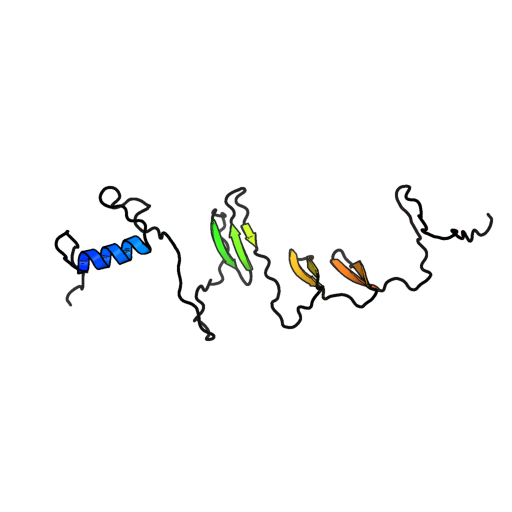.247 14.697 1.00 88.88 109 GLY A N 1
ATOM 796 C CA . GLY A 1 109 ? -11.943 -10.169 15.132 1.00 88.88 109 GLY A CA 1
ATOM 797 C C . GLY A 1 109 ? -11.242 -8.857 15.488 1.00 88.88 109 GLY A C 1
ATOM 798 O O . GLY A 1 109 ? -11.906 -7.936 15.961 1.00 88.88 109 GLY A O 1
ATOM 799 N N . ASP A 1 110 ? -9.937 -8.743 15.230 1.00 91.06 110 ASP A N 1
ATOM 800 C CA . ASP A 1 110 ? -9.255 -7.451 15.228 1.00 91.06 110 ASP A CA 1
ATOM 801 C C . ASP A 1 110 ? -9.897 -6.489 14.225 1.00 91.06 110 ASP A C 1
ATOM 803 O O . ASP A 1 110 ? -10.391 -6.884 13.163 1.00 91.06 110 ASP A O 1
ATOM 807 N N . MET A 1 111 ? -9.844 -5.200 14.548 1.00 91.50 111 MET A N 1
ATOM 808 C CA . MET A 1 111 ? -10.262 -4.143 13.640 1.00 91.50 111 MET A CA 1
ATOM 809 C C . MET A 1 111 ? -9.060 -3.295 13.252 1.00 91.50 111 MET A C 1
ATOM 811 O O . MET A 1 111 ? -8.185 -3.003 14.068 1.00 91.50 111 MET A O 1
ATOM 815 N N . TYR A 1 112 ? -9.042 -2.857 11.999 1.00 91.25 112 TYR A N 1
ATOM 816 C CA . TYR A 1 112 ? -8.024 -1.945 11.505 1.00 91.25 112 TYR A CA 1
ATOM 817 C C . TYR A 1 112 ? -8.636 -0.588 11.193 1.00 91.25 112 TYR A C 1
ATOM 819 O O . TYR A 1 112 ? -9.752 -0.493 10.680 1.00 91.25 112 TYR A O 1
ATOM 827 N N . TYR A 1 113 ? -7.897 0.465 11.512 1.00 91.69 113 TYR A N 1
ATOM 828 C CA . TYR A 1 113 ? -8.330 1.843 11.354 1.00 91.69 113 TYR A CA 1
ATOM 829 C C . TYR A 1 113 ? -7.161 2.723 10.916 1.00 91.69 113 TYR A C 1
ATOM 831 O O . TYR A 1 113 ? -6.017 2.280 10.830 1.00 91.69 113 TYR A O 1
ATOM 839 N N . ARG A 1 114 ? -7.461 3.982 10.606 1.00 91.06 114 ARG A N 1
ATOM 840 C CA . ARG A 1 114 ? -6.447 4.998 10.346 1.00 91.06 114 ARG A CA 1
ATOM 841 C C . ARG A 1 114 ? -6.272 5.853 11.595 1.00 91.06 114 ARG A C 1
ATOM 843 O O . ARG A 1 114 ? -7.258 6.421 12.058 1.00 91.06 114 ARG A O 1
ATOM 850 N N . ASP A 1 115 ? -5.066 5.909 12.146 1.00 89.00 115 ASP A N 1
ATOM 851 C CA . ASP A 1 115 ? -4.792 6.706 13.344 1.00 89.00 115 ASP A CA 1
ATOM 852 C C . ASP A 1 115 ? -4.713 8.216 13.045 1.00 89.00 115 ASP A C 1
ATOM 854 O O . ASP A 1 115 ? -4.888 8.658 11.904 1.00 89.00 115 ASP A O 1
ATOM 858 N N . GLY A 1 116 ? -4.480 9.017 14.090 1.00 87.69 116 GLY A N 1
ATOM 859 C CA . GLY A 1 116 ? -4.379 10.476 13.982 1.00 87.69 116 GLY A CA 1
ATOM 860 C C . GLY A 1 116 ? -3.201 10.962 13.130 1.00 87.69 116 GLY A C 1
ATOM 861 O O . GLY A 1 116 ? -3.288 12.037 12.542 1.00 87.69 116 GLY A O 1
ATOM 862 N N . ASP A 1 117 ? -2.150 10.150 13.000 1.00 86.56 117 ASP A N 1
ATOM 863 C CA . ASP A 1 117 ? -0.982 10.423 12.154 1.00 86.56 117 ASP A CA 1
ATOM 864 C C . ASP A 1 117 ? -1.191 9.935 10.709 1.00 86.56 117 ASP A C 1
ATOM 866 O O . ASP A 1 117 ? -0.390 10.190 9.807 1.00 86.56 117 ASP A O 1
ATOM 870 N N . GLY A 1 118 ? -2.316 9.266 10.454 1.00 84.25 118 GLY A N 1
ATOM 871 C CA . GLY A 1 118 ? -2.699 8.772 9.149 1.00 84.25 118 GLY A CA 1
ATOM 872 C C . GLY A 1 118 ? -2.142 7.391 8.810 1.00 84.25 118 GLY A C 1
ATOM 873 O O . GLY A 1 118 ? -2.299 6.988 7.651 1.00 84.25 118 GLY A O 1
ATOM 874 N N . ASN A 1 119 ? -1.545 6.682 9.770 1.00 85.56 119 ASN A N 1
ATOM 875 C CA . ASN A 1 119 ? -1.032 5.326 9.607 1.00 85.56 119 ASN A CA 1
ATOM 876 C C . ASN A 1 119 ? -2.155 4.296 9.710 1.00 85.56 119 ASN A C 1
ATOM 878 O O . ASN A 1 119 ? -3.202 4.534 10.314 1.00 85.56 119 ASN A O 1
ATOM 882 N N . PHE A 1 120 ? -1.925 3.125 9.122 1.00 88.94 120 PHE A N 1
ATOM 883 C CA . PHE A 1 120 ? -2.816 1.986 9.285 1.00 88.94 120 PH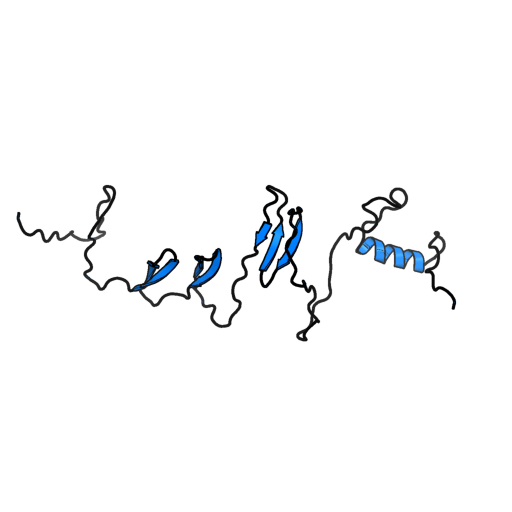E A CA 1
ATOM 884 C C . PHE A 1 120 ? -2.512 1.292 10.615 1.00 88.94 120 PHE A C 1
ATOM 886 O O . PHE A 1 120 ? -1.438 0.721 10.794 1.00 88.94 120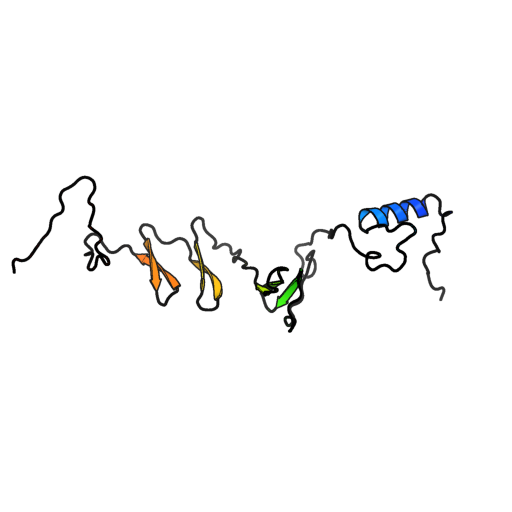 PHE A O 1
ATOM 893 N N . ALA A 1 121 ? -3.452 1.369 11.548 1.00 89.38 121 ALA A N 1
ATOM 894 C CA . ALA A 1 121 ? -3.317 0.880 12.911 1.00 89.38 121 ALA A CA 1
ATOM 895 C C . ALA A 1 121 ? -4.306 -0.257 13.189 1.00 89.38 121 ALA A C 1
ATOM 897 O O . ALA A 1 121 ? -5.349 -0.382 12.543 1.00 89.38 121 ALA A O 1
ATOM 898 N N . ARG A 1 122 ? -3.975 -1.088 14.179 1.00 90.94 122 ARG A N 1
ATOM 899 C CA . ARG A 1 122 ? -4.810 -2.190 14.665 1.00 90.94 122 ARG A CA 1
ATOM 900 C C . ARG A 1 122 ? -5.352 -1.845 16.044 1.00 90.94 122 ARG A C 1
ATOM 902 O O . ARG A 1 122 ? -4.586 -1.446 16.917 1.00 90.94 122 ARG A O 1
ATOM 909 N N . ILE A 1 123 ? -6.636 -2.092 16.268 1.00 92.44 123 ILE A N 1
ATOM 910 C CA . ILE A 1 123 ? -7.186 -2.278 17.607 1.00 92.44 123 ILE A CA 1
ATOM 911 C C . ILE A 1 123 ? -7.490 -3.777 17.778 1.00 92.44 123 ILE A C 1
ATOM 913 O O . ILE A 1 123 ? -8.229 -4.335 16.961 1.00 92.44 123 ILE A O 1
ATOM 917 N N . PRO A 1 124 ? -6.891 -4.459 18.777 1.00 91.50 124 PRO A N 1
ATOM 918 C CA . PRO A 1 124 ? -7.182 -5.868 19.035 1.00 91.50 124 PRO A CA 1
ATOM 919 C C . PRO A 1 124 ? -8.673 -6.091 19.267 1.00 91.50 124 PRO A C 1
ATOM 921 O O . PRO A 1 124 ? -9.350 -5.154 19.691 1.00 91.50 124 PRO A O 1
ATOM 924 N N . ILE A 1 125 ? -9.183 -7.305 19.058 1.00 91.81 125 ILE A N 1
ATOM 925 C CA . ILE A 1 125 ? -10.556 -7.633 19.456 1.00 91.81 125 ILE A CA 1
ATOM 926 C C . ILE A 1 125 ? -10.819 -7.209 20.908 1.00 91.81 125 ILE A C 1
ATOM 928 O O . ILE A 1 125 ? -10.022 -7.456 21.820 1.00 91.81 125 ILE A O 1
ATOM 932 N N . GLY A 1 126 ? -11.938 -6.519 21.106 1.00 91.69 126 GLY A N 1
ATOM 933 C CA . GLY A 1 126 ? -12.334 -6.034 22.414 1.00 91.69 126 GLY A CA 1
ATOM 934 C C . GLY A 1 126 ? -12.711 -7.179 23.353 1.00 91.69 126 GLY A C 1
ATOM 935 O O . GLY A 1 126 ? -13.074 -8.268 22.899 1.00 91.69 126 GLY A O 1
ATOM 936 N N . PRO A 1 127 ? -12.679 -6.949 24.676 1.00 90.06 127 PRO A N 1
ATOM 937 C CA . PRO A 1 127 ? -13.256 -7.883 25.631 1.00 90.06 127 PRO A CA 1
ATOM 938 C C . PRO A 1 127 ? -14.716 -8.208 25.290 1.00 90.06 127 PRO A C 1
ATOM 940 O O . PRO A 1 127 ? -15.421 -7.411 24.663 1.00 90.06 127 PRO A O 1
ATOM 943 N N . ALA A 1 128 ? -15.193 -9.366 25.747 1.00 90.75 128 ALA A N 1
ATOM 944 C CA . ALA A 1 128 ? -16.601 -9.726 25.624 1.00 90.75 128 ALA A CA 1
ATOM 945 C C . ALA A 1 128 ? -17.492 -8.619 26.214 1.00 90.75 128 ALA A C 1
ATOM 947 O O . ALA A 1 128 ? -17.223 -8.124 27.308 1.00 90.75 128 ALA A O 1
ATOM 948 N N . ASN A 1 129 ? -18.563 -8.266 25.499 1.00 87.81 129 ASN A N 1
ATOM 949 C CA . ASN A 1 129 ? -19.475 -7.178 25.871 1.00 87.81 129 ASN A CA 1
ATOM 950 C C . ASN A 1 129 ? -18.772 -5.815 25.990 1.00 87.81 129 ASN A C 1
ATOM 952 O O . ASN A 1 129 ? -19.032 -5.058 26.927 1.00 87.81 129 ASN A O 1
ATOM 956 N N . SER A 1 130 ? -17.852 -5.532 25.068 1.00 90.88 130 SER A N 1
ATOM 957 C CA . SER A 1 130 ? -17.353 -4.182 24.816 1.00 90.88 130 SER A CA 1
ATOM 958 C C . SER A 1 130 ? -17.974 -3.622 23.532 1.00 90.88 130 SER A C 1
ATOM 960 O O . SER A 1 130 ? -18.305 -4.371 22.609 1.00 90.88 130 SER A O 1
ATOM 962 N N . VAL A 1 131 ? -18.146 -2.301 23.476 1.00 91.19 131 VAL A N 1
ATOM 963 C CA . VAL A 1 131 ? -18.610 -1.572 22.287 1.00 91.19 131 VAL A CA 1
ATOM 964 C C . VAL A 1 131 ? -17.492 -0.699 21.750 1.00 91.19 131 VAL A C 1
ATOM 966 O O . VAL A 1 131 ? -16.669 -0.175 22.506 1.00 91.19 131 VAL A O 1
ATOM 969 N N . LEU A 1 132 ? -17.471 -0.526 20.431 1.00 94.31 132 LEU A N 1
ATOM 970 C CA . LEU A 1 132 ? -16.550 0.406 19.806 1.00 94.31 132 LEU A CA 1
ATOM 971 C C . LEU A 1 132 ? -17.026 1.829 20.098 1.00 94.31 132 LEU A C 1
ATOM 973 O O . LEU A 1 132 ? -18.154 2.195 19.774 1.00 94.31 132 LEU A O 1
ATOM 977 N N . SER A 1 133 ? -16.158 2.623 20.706 1.00 92.94 133 SER A N 1
ATOM 978 C CA . SER A 1 133 ? -16.381 4.033 21.001 1.00 92.94 133 SER A CA 1
ATOM 979 C C . SER A 1 133 ? -15.254 4.876 20.406 1.00 92.94 133 SER A C 1
ATOM 981 O O . SER A 1 133 ? -14.296 4.347 19.842 1.00 92.94 133 SER A O 1
ATOM 983 N N . SER A 1 134 ? -15.368 6.195 20.516 1.00 92.81 134 SER A N 1
ATOM 984 C CA . SER A 1 134 ? -14.324 7.139 20.123 1.00 92.81 134 SER A CA 1
ATOM 985 C C . SER A 1 134 ? -13.757 7.826 21.359 1.00 92.81 134 SER A C 1
ATOM 987 O O . SER A 1 134 ? -14.505 8.333 22.194 1.00 92.81 134 SER A O 1
ATOM 989 N N . SER A 1 135 ? -12.432 7.869 21.468 1.00 91.56 135 SER A N 1
ATOM 990 C CA . SER A 1 135 ? -11.724 8.698 22.443 1.00 91.56 135 SER A CA 1
ATOM 991 C C . SER A 1 135 ? -10.678 9.512 21.705 1.00 91.56 135 SER A C 1
ATOM 993 O O . SER A 1 135 ? -9.880 8.957 20.960 1.00 91.56 135 SER A O 1
ATOM 995 N N . ASN A 1 136 ? -10.711 10.838 21.856 1.00 89.62 136 ASN A N 1
ATOM 996 C CA . ASN A 1 136 ? -9.819 11.762 21.143 1.00 89.62 136 ASN A CA 1
ATOM 997 C C . ASN A 1 136 ? -9.792 11.553 19.615 1.00 89.62 136 ASN A C 1
ATOM 999 O O . ASN A 1 136 ? -8.764 11.740 18.971 1.00 89.62 136 ASN A O 1
ATOM 1003 N N . GLY A 1 137 ? -10.926 11.152 19.032 1.00 89.06 137 GLY A N 1
ATOM 1004 C CA . GLY A 1 137 ? -11.049 10.947 17.589 1.00 89.06 137 GLY A CA 1
ATOM 1005 C C . GLY A 1 137 ? -10.482 9.623 17.073 1.00 89.06 137 GLY A C 1
ATOM 1006 O O . GLY A 1 137 ? -10.479 9.429 15.860 1.00 89.06 137 GLY A O 1
ATOM 1007 N N . ILE A 1 138 ? -10.050 8.709 17.950 1.00 92.94 138 ILE A N 1
ATOM 1008 C CA . ILE A 1 138 ? -9.627 7.356 17.569 1.00 92.94 138 ILE A CA 1
ATOM 1009 C C . ILE A 1 138 ? -10.561 6.280 18.143 1.00 92.94 138 ILE A C 1
ATOM 1011 O O . ILE A 1 138 ? -11.114 6.465 19.233 1.00 92.94 138 ILE A O 1
ATOM 1015 N N . PRO A 1 139 ? -10.745 5.148 17.436 1.00 95.94 139 PRO A N 1
ATOM 1016 C CA . PRO A 1 139 ? -11.535 4.035 17.943 1.00 95.94 139 PRO A CA 1
ATOM 1017 C C . PRO A 1 139 ? -10.907 3.417 19.196 1.00 95.94 139 PRO A C 1
ATOM 1019 O O . PRO A 1 139 ? -9.704 3.163 19.234 1.00 95.94 139 PRO A O 1
ATOM 1022 N N . ILE A 1 140 ? -11.734 3.137 20.201 1.00 94.81 140 ILE A N 1
ATOM 1023 C CA . ILE A 1 140 ? -11.365 2.401 21.414 1.00 94.81 140 ILE A CA 1
ATOM 1024 C C . ILE A 1 140 ? -12.462 1.399 21.780 1.00 94.81 140 ILE A C 1
ATOM 1026 O O . ILE A 1 140 ? -13.640 1.637 21.511 1.00 94.81 140 ILE A O 1
ATOM 1030 N N . TRP A 1 141 ? -12.104 0.307 22.453 1.00 95.31 141 TRP A N 1
ATOM 1031 C CA . TRP A 1 141 ? -13.097 -0.535 23.117 1.00 95.31 141 TRP A CA 1
ATOM 1032 C C . TRP A 1 141 ? -13.461 0.079 24.460 1.00 95.31 141 TRP A C 1
ATOM 1034 O O . TRP A 1 141 ? -12.606 0.246 25.329 1.00 95.31 141 TRP A O 1
ATOM 1044 N N . ALA A 1 142 ? -14.735 0.408 24.627 1.00 91.81 142 ALA A N 1
ATOM 1045 C CA . ALA A 1 142 ? -15.294 0.817 25.902 1.00 91.81 142 ALA A CA 1
ATOM 1046 C C . ALA A 1 142 ? -16.084 -0.349 26.499 1.00 91.81 142 ALA A C 1
ATOM 1048 O O . ALA A 1 142 ? -16.714 -1.123 25.773 1.00 91.81 142 ALA A O 1
ATOM 1049 N N . SER A 1 143 ? -16.073 -0.475 27.826 1.00 87.44 143 SER A N 1
ATOM 1050 C CA . SER A 1 143 ? -17.026 -1.351 28.506 1.00 87.44 143 SER A CA 1
ATOM 1051 C C . SER A 1 143 ? -18.438 -0.943 28.105 1.00 87.44 143 SER A C 1
ATOM 1053 O O . SER A 1 143 ? -18.751 0.252 28.129 1.00 87.44 143 SER A O 1
ATOM 1055 N N . ASN A 1 144 ? -19.301 -1.911 27.794 1.00 73.88 144 ASN A N 1
ATOM 1056 C CA . ASN A 1 144 ? -20.730 -1.636 27.804 1.00 73.88 144 ASN A CA 1
ATOM 1057 C C . ASN A 1 144 ? -21.068 -1.034 29.167 1.00 73.88 144 ASN A C 1
ATOM 1059 O O . ASN A 1 144 ? -20.604 -1.536 30.196 1.00 73.88 144 ASN A O 1
ATOM 1063 N N . ALA A 1 145 ? -21.822 0.062 29.176 1.00 62.56 145 ALA A N 1
ATOM 1064 C CA . ALA A 1 145 ? -22.252 0.635 30.433 1.00 62.56 145 ALA A CA 1
ATOM 1065 C C . ALA A 1 145 ? -22.951 -0.448 31.275 1.00 62.56 145 ALA A C 1
ATOM 1067 O O . ALA A 1 145 ? -23.638 -1.308 30.703 1.00 62.56 145 ALA A O 1
ATOM 1068 N N . PRO A 1 146 ? -22.732 -0.478 32.602 1.00 58.66 146 PRO A N 1
ATOM 1069 C CA . PRO A 1 146 ? -23.364 -1.469 33.457 1.00 58.66 146 PRO A CA 1
ATOM 1070 C C . PRO A 1 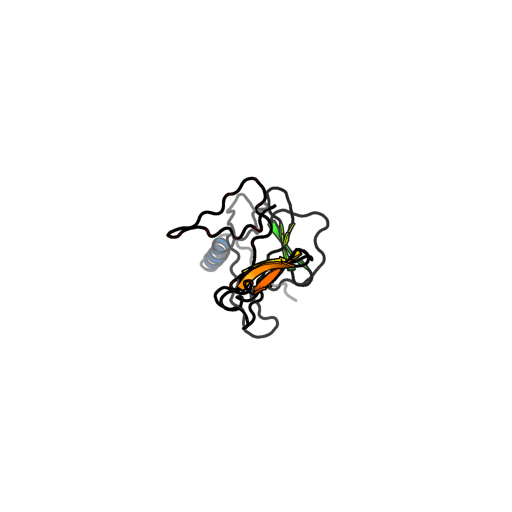146 ? -24.877 -1.493 33.212 1.00 58.66 146 PRO A C 1
ATOM 1072 O O . PRO A 1 146 ? -25.495 -0.474 32.906 1.00 58.66 146 PRO A O 1
ATOM 1075 N N . SER A 1 147 ? -25.476 -2.678 33.330 1.00 57.69 147 SER A N 1
ATOM 1076 C CA . SER A 1 147 ? -26.926 -2.859 33.255 1.00 57.69 147 SER A CA 1
ATOM 1077 C C . SER A 1 147 ? -27.637 -1.810 34.121 1.00 57.69 147 SER A C 1
ATOM 1079 O O . SER A 1 147 ? -27.451 -1.812 35.338 1.00 57.69 147 SER A O 1
ATOM 1081 N N . GLY A 1 148 ? -28.423 -0.929 33.493 1.00 55.59 148 GLY A N 1
ATOM 1082 C CA . GLY A 1 148 ? -29.104 0.187 34.163 1.00 55.59 148 GLY A CA 1
ATOM 1083 C C . GLY A 1 148 ? -28.696 1.588 33.700 1.00 55.59 148 GLY A C 1
ATOM 1084 O O . GLY A 1 148 ? -29.139 2.554 34.314 1.00 55.59 148 GLY A O 1
ATOM 1085 N N . ASP A 1 149 ? -27.882 1.717 32.651 1.00 57.88 149 ASP A N 1
ATOM 1086 C CA . ASP A 1 149 ? -27.483 3.032 32.148 1.00 57.88 149 ASP A CA 1
ATOM 1087 C C . ASP A 1 149 ? -28.638 3.784 31.467 1.00 57.88 149 ASP A C 1
ATOM 1089 O O . ASP A 1 149 ? -29.438 3.216 30.715 1.00 57.88 149 ASP A O 1
ATOM 1093 N N . THR A 1 150 ? -28.730 5.080 31.751 1.00 62.66 150 THR A N 1
ATOM 1094 C CA . THR A 1 150 ? -29.801 5.940 31.245 1.00 62.66 150 THR A CA 1
ATOM 1095 C C . THR A 1 150 ? -29.431 6.439 29.852 1.00 62.66 150 THR A C 1
ATOM 1097 O O . THR A 1 150 ? -28.400 7.087 29.668 1.00 62.66 150 THR A O 1
ATOM 1100 N N . ILE A 1 151 ? -30.291 6.203 28.856 1.00 69.00 151 ILE A N 1
ATOM 1101 C CA . ILE A 1 151 ? -30.194 6.912 27.573 1.00 69.00 151 ILE A CA 1
ATOM 1102 C C . ILE A 1 151 ? -30.532 8.384 27.846 1.00 69.00 151 ILE A C 1
ATOM 1104 O O . ILE A 1 151 ? -31.700 8.759 27.913 1.00 69.00 151 ILE A O 1
ATOM 1108 N N . ASN A 1 152 ? -29.504 9.208 28.053 1.00 61.22 152 ASN A N 1
ATOM 1109 C CA . ASN A 1 152 ? -29.663 10.609 28.454 1.00 61.22 152 ASN A CA 1
ATOM 1110 C C . ASN A 1 152 ? -30.081 11.530 27.299 1.00 61.22 152 ASN A C 1
ATOM 1112 O O . ASN A 1 152 ? -30.564 12.631 27.550 1.00 61.22 152 ASN A O 1
ATOM 1116 N N . ASN A 1 153 ? -29.888 11.104 26.046 1.00 62.41 153 ASN A N 1
ATOM 1117 C CA . ASN A 1 153 ? -30.273 11.882 24.876 1.00 62.41 153 ASN A CA 1
ATOM 1118 C C . ASN A 1 153 ? -30.588 10.975 23.674 1.00 62.41 153 ASN A C 1
ATOM 1120 O O . ASN A 1 153 ? -29.787 10.114 23.312 1.00 62.41 153 ASN A O 1
ATOM 1124 N N . LEU A 1 154 ? -31.753 11.180 23.059 1.00 69.56 154 LEU A N 1
ATOM 1125 C CA . LEU A 1 154 ? -32.141 10.611 21.765 1.00 69.56 154 LEU A CA 1
ATOM 1126 C C . LEU A 1 154 ? -32.279 11.781 20.800 1.00 69.56 154 LEU A C 1
ATOM 1128 O O . LEU A 1 154 ? -33.351 12.374 20.679 1.00 69.56 154 LEU A O 1
ATOM 1132 N N . ASP A 1 155 ? -31.186 12.157 20.148 1.00 72.31 155 ASP A N 1
ATOM 1133 C CA . ASP A 1 155 ? -31.229 13.256 19.190 1.00 72.31 155 ASP A CA 1
ATOM 1134 C C . ASP A 1 155 ? -32.140 12.922 17.990 1.00 72.31 155 ASP A C 1
ATOM 1136 O O . ASP A 1 155 ? -32.279 11.771 17.560 1.00 72.31 155 ASP A O 1
ATOM 1140 N N . GLY A 1 156 ? -32.763 13.960 17.422 1.00 62.22 156 GLY A N 1
ATOM 1141 C CA . GLY A 1 156 ? -33.352 13.901 16.079 1.00 62.22 156 GLY A CA 1
ATOM 1142 C C . GLY A 1 156 ? -34.738 13.258 15.944 1.00 62.22 156 GLY A C 1
ATOM 1143 O O . GLY A 1 156 ? -35.081 12.821 14.850 1.00 62.22 156 GLY A O 1
ATOM 1144 N N . GLY A 1 157 ? -35.553 13.205 17.004 1.00 60.44 157 GLY A N 1
ATOM 1145 C CA . GLY A 1 157 ? -36.932 12.691 16.907 1.00 60.44 157 GLY A CA 1
ATOM 1146 C C . GLY A 1 157 ? -37.035 11.162 16.850 1.00 60.44 157 GLY A C 1
ATOM 1147 O O . GLY A 1 157 ? -38.052 10.619 16.421 1.00 60.44 157 GLY A O 1
ATOM 1148 N N . SER A 1 158 ? -35.986 10.464 17.283 1.00 68.06 158 SER A N 1
ATOM 1149 C CA . SER A 1 158 ? -35.959 9.004 17.373 1.00 68.06 158 SER A CA 1
ATOM 1150 C C . SER A 1 158 ? -36.783 8.508 18.570 1.00 68.06 158 SER A C 1
ATOM 1152 O O . SER A 1 158 ? -36.683 9.053 19.667 1.00 68.06 158 SER A O 1
ATOM 1154 N N . ALA A 1 159 ? -37.581 7.452 18.382 1.00 69.25 159 ALA A N 1
ATOM 1155 C CA . ALA A 1 159 ? -38.355 6.811 19.448 1.00 69.25 159 ALA A CA 1
ATOM 1156 C C . ALA A 1 159 ? -37.641 5.560 19.988 1.00 69.25 159 ALA A C 1
ATOM 1158 O O . ALA A 1 159 ? -37.060 4.786 19.225 1.00 69.25 159 ALA A O 1
ATOM 1159 N N . ILE A 1 160 ? -37.740 5.314 21.297 1.00 75.25 160 ILE A N 1
ATOM 1160 C CA . ILE A 1 160 ? -37.308 4.045 21.901 1.00 75.25 160 ILE A CA 1
ATOM 1161 C C . ILE A 1 160 ? -38.299 2.955 21.478 1.00 75.25 160 ILE A C 1
ATOM 1163 O O . ILE A 1 160 ? -39.457 2.979 21.887 1.00 75.25 160 ILE A O 1
ATOM 1167 N N . SER A 1 161 ? -37.851 1.992 20.670 1.00 70.81 161 SER A N 1
ATOM 1168 C CA . SER A 1 161 ? -38.648 0.813 20.307 1.00 70.81 161 SER A CA 1
ATOM 1169 C C . SER A 1 161 ? -38.267 -0.375 21.191 1.00 70.81 161 SER A C 1
ATOM 1171 O O . SER A 1 161 ? -37.126 -0.830 21.156 1.00 70.81 161 SER A O 1
ATOM 1173 N N . VAL A 1 162 ? -39.219 -0.885 21.976 1.00 76.94 162 VAL A N 1
ATOM 1174 C CA . VAL A 1 162 ? -39.044 -2.072 22.831 1.00 76.94 162 VAL A CA 1
ATOM 1175 C C . VAL A 1 162 ? -39.742 -3.263 22.175 1.00 76.94 162 VAL A C 1
ATOM 1177 O O . VAL A 1 162 ? -40.956 -3.241 21.977 1.00 76.94 162 VAL A O 1
ATOM 1180 N N . TYR A 1 163 ? -38.992 -4.318 21.854 1.00 71.50 163 TYR A N 1
ATOM 1181 C CA . TYR A 1 163 ? -39.560 -5.563 21.334 1.00 71.50 163 TYR A CA 1
ATOM 1182 C C . TYR A 1 163 ? -39.904 -6.506 22.495 1.00 71.50 163 TYR A C 1
ATOM 1184 O O . TYR A 1 163 ? -39.014 -6.985 23.192 1.00 71.50 163 TYR A O 1
ATOM 1192 N N . GLY A 1 164 ? -41.197 -6.788 22.692 1.00 65.12 164 GLY A N 1
ATOM 1193 C CA . GLY A 1 164 ? -41.662 -7.854 23.593 1.00 65.12 164 GLY A CA 1
ATOM 1194 C C . GLY A 1 164 ? -41.954 -7.467 25.051 1.00 65.12 164 GLY A C 1
ATOM 1195 O O . GLY A 1 164 ? -42.025 -8.360 25.891 1.00 65.12 164 GLY A O 1
ATOM 1196 N N . GLY A 1 165 ? -42.159 -6.184 25.376 1.00 79.62 165 GLY A N 1
ATOM 1197 C CA . GLY A 1 165 ? -42.508 -5.746 26.738 1.00 79.62 165 GLY A CA 1
ATOM 1198 C C . GLY A 1 165 ? -43.026 -4.305 26.824 1.00 79.62 165 GLY A C 1
ATOM 1199 O O . GLY A 1 165 ? -43.022 -3.581 25.831 1.00 79.62 165 GLY A O 1
ATOM 1200 N N . ALA A 1 166 ? -43.486 -3.893 28.012 1.00 78.06 166 ALA A N 1
ATOM 1201 C CA . ALA A 1 166 ? -43.921 -2.519 28.286 1.00 78.06 166 ALA A CA 1
ATOM 1202 C C . ALA A 1 166 ? -42.726 -1.608 28.628 1.00 78.06 166 ALA A C 1
ATOM 1204 O O . ALA A 1 166 ? -41.829 -2.011 29.369 1.00 78.06 166 ALA A O 1
ATOM 1205 N N . LEU A 1 167 ? -42.731 -0.369 28.126 1.00 79.56 167 LEU A N 1
ATOM 1206 C CA . LEU A 1 167 ? -41.775 0.667 28.525 1.00 79.56 167 LEU A CA 1
ATOM 1207 C C . LEU A 1 167 ? -42.187 1.253 29.884 1.00 79.56 167 LEU A C 1
ATOM 1209 O O . LEU A 1 167 ? -43.255 1.851 29.999 1.00 79.56 167 LEU A O 1
ATOM 1213 N N . ALA A 1 168 ? -41.341 1.110 30.903 1.00 73.56 168 ALA A N 1
ATOM 1214 C CA . ALA A 1 168 ? -41.547 1.755 32.197 1.00 73.56 168 ALA A CA 1
ATOM 1215 C C . ALA A 1 168 ? -40.908 3.154 32.198 1.00 73.56 168 ALA A C 1
ATOM 1217 O O . ALA A 1 168 ? -39.686 3.280 32.152 1.00 73.56 168 ALA A O 1
ATOM 1218 N N . ILE A 1 169 ? -41.729 4.206 32.261 1.00 77.12 169 ILE A N 1
ATOM 1219 C CA . ILE A 1 169 ? -41.272 5.594 32.407 1.00 77.12 169 ILE A CA 1
ATOM 1220 C C . ILE A 1 169 ? -41.409 5.975 33.884 1.00 77.12 169 ILE A C 1
ATOM 1222 O O . ILE A 1 169 ? -42.511 6.244 34.357 1.00 77.12 169 ILE A O 1
ATOM 1226 N N . ASN A 1 170 ? -40.299 5.999 34.625 1.00 70.69 170 ASN A N 1
ATOM 1227 C CA . ASN A 1 170 ? -40.276 6.519 35.997 1.00 70.69 170 ASN A CA 1
ATOM 1228 C C . ASN A 1 170 ? -40.180 8.050 35.962 1.00 70.69 170 ASN A C 1
ATOM 1230 O O . ASN A 1 170 ? -39.119 8.627 36.185 1.00 70.69 170 ASN A O 1
ATOM 1234 N N . GLY A 1 171 ? -41.281 8.717 35.621 1.00 66.44 171 GLY A N 1
ATOM 1235 C CA . GLY A 1 171 ? -41.382 10.167 35.742 1.00 66.44 171 GLY A CA 1
ATOM 1236 C C . GLY A 1 171 ? -41.629 10.559 37.197 1.00 66.44 171 GLY A C 1
ATOM 1237 O O . GLY A 1 171 ? -42.666 10.205 37.756 1.00 66.44 171 GLY A O 1
ATOM 1238 N N . GLY A 1 172 ? -40.710 11.309 37.808 1.00 61.25 172 GLY A N 1
ATOM 1239 C CA . GLY A 1 172 ? -41.077 12.166 38.933 1.00 61.25 172 GLY A CA 1
ATOM 1240 C C . GLY A 1 172 ? -42.055 13.211 38.405 1.00 61.25 172 GLY A C 1
ATOM 1241 O O . GLY A 1 172 ? -41.728 13.911 37.449 1.00 61.25 172 GLY A O 1
ATOM 1242 N N . GLY A 1 173 ? -43.273 13.242 38.949 1.00 60.97 173 GLY A N 1
ATOM 1243 C CA . GLY A 1 173 ? -44.267 14.253 38.593 1.00 60.97 173 GLY A CA 1
ATOM 1244 C C . GLY A 1 173 ? -43.669 15.657 38.702 1.00 60.97 173 GLY A C 1
ATOM 1245 O O . GLY A 1 173 ? -42.883 15.914 39.616 1.00 60.97 173 GLY A O 1
ATOM 1246 N N . ALA A 1 174 ? -44.006 16.506 37.731 1.00 51.97 174 ALA A N 1
ATOM 1247 C CA . ALA A 1 174 ? -43.678 17.929 37.748 1.00 51.97 174 ALA A CA 1
ATOM 1248 C C . ALA A 1 174 ? -44.208 18.618 39.014 1.00 51.97 174 ALA A C 1
ATOM 1250 O O . ALA A 1 174 ? -45.303 18.223 39.482 1.00 51.97 174 ALA A O 1
#

Secondary structure (DSSP, 8-state):
----PPPP--S--THHHHHHHHHHHHHB---TTT-TTSTTTT-BS--------SSTT--SS-PPP-PPPSS--TT-EEEETTEEEEE-STT--EEE-------TT--TT-EEEE-TTS-EEEEPPPPTTEEEEEETTEEEEEEPPPTT------GGG-----SSS-----PPP-

Foldseek 3Di:
DDPPDPDDDDPPPPVVNVVVCVVCVQFADDPPPPQVPNPRVPDTPDDDFDCFDPDPPRHRDDADADDDDPQQDAQDWHHHDHWIWHAHPPPRDIDTDQDDPPDPQDDPQWDWDQDPVRHIDIDHHDPPQWDWDDDPRDTDTDHDDPPPDDPPDDPDPDDDDDPPDDDDDPDDDD

Sequence (174 aa):
MANHRLPEVNGDEGTWGTILNDFLTNEHYNNDNAGVGTADSGGHQHITVRAGATAAGSAPIKLTSGPLMSTSEAGAVEFLSDNLYFTQTTGRARKAVATYYNDANGATGDMYYRDGDGNFARIPIGPANSVLSSSNGIPIWASNAPSGDTINNLDGGSAISVYGGALAINGGGA